Protein AF-A0A5C3LJ77-F1 (afdb_monomer_lite)

pLDDT: mean 80.66, std 10.32, range [56.38, 93.94]

Sequence (142 aa):
VFCLTAHLVWMSTSREGARHWDFAAFSFATSLLTLLTIPAMYFMSVKRQGAFTSMIATEAIWCWVLWILWLASACVTSSLPWIAGYKSKLVSEAQAVQAFNILNFISFLVYAVSLAVISLICFVKGSRSVYTSSVRDFDFNA

Structure (mmCIF, N/CA/C/O backbone):
data_AF-A0A5C3LJ77-F1
#
_entry.id   AF-A0A5C3LJ77-F1
#
loop_
_atom_site.group_PDB
_atom_site.id
_atom_site.type_symbol
_atom_site.label_atom_id
_atom_site.label_alt_id
_atom_site.label_comp_id
_atom_site.label_asym_id
_atom_site.label_entity_id
_atom_site.label_seq_id
_atom_site.pdbx_PDB_ins_code
_atom_site.Cartn_x
_atom_site.Cartn_y
_atom_site.Cartn_z
_atom_site.occupancy
_atom_site.B_iso_or_equiv
_atom_site.auth_seq_id
_atom_site.auth_comp_id
_atom_site.auth_asym_id
_atom_site.auth_atom_id
_atom_site.pdbx_PDB_model_num
ATOM 1 N N . VAL A 1 1 ? -0.902 -0.833 -10.881 1.00 83.81 1 VAL A N 1
ATOM 2 C CA . VAL A 1 1 ? 0.529 -1.041 -10.550 1.00 83.81 1 VAL A CA 1
ATOM 3 C C . VAL A 1 1 ? 0.938 -2.491 -10.754 1.00 83.81 1 VAL A C 1
ATOM 5 O O . VAL A 1 1 ? 1.741 -2.707 -11.643 1.00 83.81 1 VAL A O 1
ATOM 8 N N . PHE A 1 2 ? 0.333 -3.464 -10.054 1.00 87.44 2 PHE A N 1
ATOM 9 C CA . PHE A 1 2 ? 0.665 -4.899 -10.151 1.00 87.44 2 PHE A CA 1
ATOM 10 C C . PHE A 1 2 ? 0.985 -5.424 -11.564 1.00 87.44 2 PHE A C 1
ATOM 12 O O . PHE A 1 2 ? 2.067 -5.946 -11.790 1.00 87.44 2 PHE A O 1
ATOM 19 N N . CYS A 1 3 ? 0.065 -5.267 -12.522 1.00 87.69 3 CYS A N 1
ATOM 20 C CA . CYS A 1 3 ? 0.246 -5.800 -13.879 1.00 87.69 3 CYS A CA 1
ATOM 21 C C . CYS A 1 3 ? 1.406 -5.117 -14.635 1.00 87.69 3 CYS A C 1
ATOM 23 O O . CYS A 1 3 ? 2.210 -5.787 -15.276 1.00 87.69 3 CYS A O 1
ATOM 25 N N . LEU A 1 4 ? 1.537 -3.792 -14.493 1.00 86.38 4 LEU A N 1
ATOM 26 C CA . LEU A 1 4 ? 2.617 -3.008 -15.105 1.00 86.38 4 LEU A CA 1
ATOM 27 C C . LEU A 1 4 ? 3.983 -3.407 -14.531 1.00 86.38 4 LEU A C 1
ATOM 29 O O . LEU A 1 4 ? 4.930 -3.655 -15.267 1.00 86.38 4 LEU A O 1
ATOM 33 N N . THR A 1 5 ? 4.093 -3.530 -13.208 1.00 88.06 5 THR A N 1
ATOM 34 C CA . THR A 1 5 ? 5.359 -3.898 -12.563 1.00 88.06 5 THR A CA 1
ATOM 35 C C . THR A 1 5 ? 5.716 -5.365 -12.788 1.00 88.06 5 THR A C 1
ATOM 37 O O . THR A 1 5 ? 6.892 -5.670 -12.963 1.00 88.06 5 THR A O 1
ATOM 40 N N . ALA A 1 6 ? 4.730 -6.262 -12.888 1.00 88.12 6 ALA A N 1
ATOM 41 C CA . ALA A 1 6 ? 4.945 -7.651 -13.290 1.00 88.12 6 ALA A CA 1
ATOM 42 C C . ALA A 1 6 ? 5.519 -7.755 -14.712 1.00 88.12 6 ALA A C 1
ATOM 44 O O . ALA A 1 6 ? 6.468 -8.503 -14.942 1.00 88.12 6 ALA A O 1
ATOM 45 N N . HIS A 1 7 ? 4.987 -6.968 -15.653 1.00 88.44 7 HIS A N 1
ATOM 46 C CA . HIS A 1 7 ? 5.499 -6.912 -17.019 1.00 88.44 7 HIS A CA 1
ATOM 47 C C . HIS A 1 7 ? 6.948 -6.392 -17.070 1.00 88.44 7 HIS A C 1
ATOM 49 O O . HIS A 1 7 ? 7.798 -7.014 -17.709 1.00 88.44 7 HIS A O 1
ATOM 55 N N . LEU A 1 8 ? 7.272 -5.325 -16.328 1.00 84.50 8 LEU A N 1
ATOM 56 C CA . LEU A 1 8 ? 8.639 -4.786 -16.233 1.00 84.50 8 LEU A CA 1
ATOM 57 C C . LEU A 1 8 ? 9.633 -5.792 -15.617 1.00 84.50 8 LEU A C 1
ATOM 59 O O . LEU A 1 8 ? 10.764 -5.926 -16.094 1.00 84.50 8 LEU A O 1
ATOM 63 N N . VAL A 1 9 ? 9.222 -6.533 -14.583 1.00 87.25 9 VAL A N 1
ATOM 64 C CA . VAL A 1 9 ? 10.044 -7.588 -13.959 1.00 87.25 9 VAL A CA 1
ATOM 65 C C . VAL A 1 9 ? 10.262 -8.760 -14.921 1.00 87.25 9 VAL 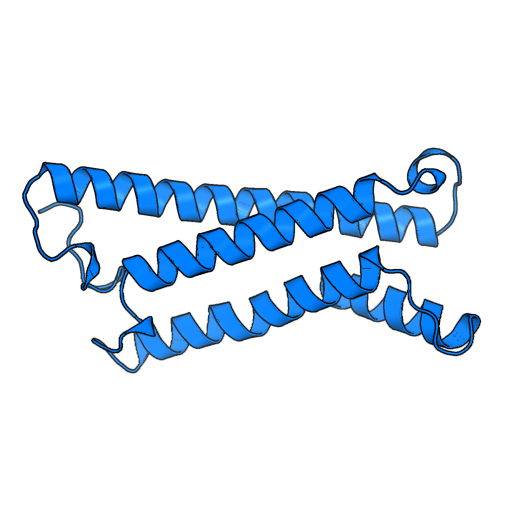A C 1
ATOM 67 O O . VAL A 1 9 ? 11.387 -9.243 -15.060 1.00 87.25 9 VAL A O 1
ATOM 70 N N . TRP A 1 10 ? 9.224 -9.190 -15.641 1.00 85.81 10 TRP A N 1
ATOM 71 C CA . TRP A 1 10 ? 9.350 -10.232 -16.663 1.00 85.81 10 TRP A CA 1
ATOM 72 C C . TRP A 1 10 ? 10.301 -9.817 -17.794 1.00 85.81 10 TRP A C 1
ATOM 74 O O . TRP A 1 10 ? 11.176 -10.588 -18.198 1.00 85.81 10 TRP A O 1
ATOM 84 N N . MET A 1 11 ? 10.165 -8.581 -18.281 1.00 82.88 11 MET A N 1
ATOM 85 C CA . MET A 1 11 ? 10.974 -8.058 -19.379 1.00 82.88 11 MET A CA 1
ATOM 86 C C . MET A 1 11 ? 12.451 -7.916 -18.999 1.00 82.88 11 MET A C 1
ATOM 88 O O . MET A 1 11 ? 13.316 -8.277 -19.798 1.00 82.88 11 MET A O 1
ATOM 92 N N . SER A 1 12 ? 12.745 -7.415 -17.796 1.00 81.06 12 SER A N 1
ATOM 93 C CA . SER A 1 12 ? 14.123 -7.292 -17.292 1.00 81.06 12 SER A CA 1
ATOM 94 C C . SER A 1 12 ? 14.772 -8.666 -17.105 1.00 81.06 12 SER A C 1
ATOM 96 O O . SER A 1 12 ? 15.839 -8.918 -17.664 1.00 81.06 12 SER A O 1
ATOM 98 N N . THR A 1 13 ? 14.063 -9.606 -16.474 1.00 82.81 13 THR A N 1
ATOM 99 C CA . THR A 1 13 ? 14.534 -10.990 -16.281 1.00 82.81 13 THR A CA 1
ATOM 100 C C . THR A 1 13 ? 14.854 -11.688 -17.606 1.00 82.81 13 THR A C 1
ATOM 102 O O . THR A 1 13 ? 15.884 -12.354 -17.723 1.00 82.81 13 THR A O 1
ATOM 105 N N . SER A 1 14 ? 13.994 -11.505 -18.616 1.00 81.12 14 SER A N 1
ATOM 106 C CA . SER A 1 14 ? 14.141 -12.126 -19.940 1.00 81.12 14 SER A CA 1
ATOM 107 C C . SER A 1 14 ? 15.292 -11.541 -20.763 1.00 81.12 14 SER A C 1
ATOM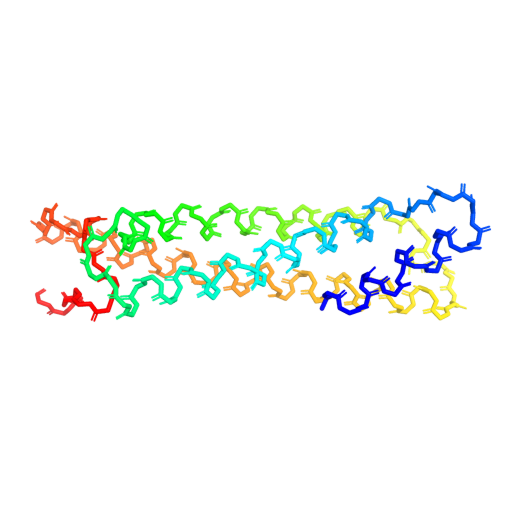 109 O O . SER A 1 14 ? 15.794 -12.207 -21.665 1.00 81.12 14 SER A O 1
ATOM 111 N N . ARG A 1 15 ? 15.698 -10.293 -20.496 1.00 72.31 15 ARG A N 1
ATOM 112 C CA . ARG A 1 15 ? 16.750 -9.595 -21.254 1.00 72.31 15 ARG A CA 1
ATOM 113 C C . ARG A 1 15 ? 18.122 -9.659 -20.597 1.00 72.31 15 ARG A C 1
ATOM 115 O O . ARG A 1 15 ? 19.114 -9.721 -21.313 1.00 72.31 15 ARG A O 1
ATOM 122 N N . GLU A 1 16 ? 18.188 -9.625 -19.270 1.00 65.94 16 GLU A N 1
ATOM 123 C CA . GLU A 1 16 ? 19.446 -9.430 -18.534 1.00 65.94 16 GLU A CA 1
ATOM 124 C C . GLU A 1 16 ? 19.914 -10.666 -17.749 1.00 65.94 16 GLU A C 1
ATOM 126 O O . GLU A 1 16 ? 20.849 -10.568 -16.958 1.00 65.94 16 GLU A O 1
ATOM 131 N N . GLY A 1 17 ? 19.303 -11.838 -17.962 1.00 59.91 17 GLY A N 1
ATOM 132 C CA . GLY A 1 17 ? 19.777 -13.095 -17.373 1.00 59.91 17 GLY A CA 1
ATOM 133 C C . GLY A 1 17 ? 19.692 -13.101 -15.843 1.00 59.91 17 GLY A C 1
ATOM 134 O O . GLY A 1 17 ? 20.711 -13.185 -15.165 1.00 59.91 17 GLY A O 1
ATOM 135 N N . ALA A 1 18 ? 18.462 -13.025 -15.318 1.00 64.50 18 ALA A N 1
ATOM 136 C CA . ALA A 1 18 ? 18.107 -13.019 -13.887 1.00 64.50 18 ALA A CA 1
ATOM 137 C C . ALA A 1 18 ? 18.326 -11.703 -13.110 1.00 64.50 18 ALA A C 1
ATOM 139 O O . ALA A 1 18 ? 18.144 -11.678 -11.893 1.00 64.50 18 ALA A O 1
ATOM 140 N N . ARG A 1 19 ? 18.641 -10.590 -13.785 1.00 68.88 19 ARG A N 1
ATOM 141 C CA . ARG A 1 19 ? 18.606 -9.247 -13.180 1.00 68.88 19 ARG A CA 1
ATOM 142 C C . ARG A 1 19 ? 17.250 -8.578 -13.393 1.00 68.88 19 ARG A C 1
ATOM 144 O O . ARG A 1 19 ? 16.711 -8.584 -14.496 1.00 68.88 19 ARG A O 1
ATOM 151 N N . HIS A 1 20 ? 16.716 -7.993 -12.327 1.00 76.00 20 HIS A N 1
ATOM 152 C CA . HIS A 1 20 ? 15.487 -7.203 -12.340 1.00 76.00 20 HIS A CA 1
ATOM 153 C C . HIS A 1 20 ? 15.774 -5.759 -11.927 1.00 76.00 20 HIS A C 1
ATOM 155 O O . HIS A 1 20 ? 16.699 -5.497 -11.157 1.00 76.00 20 HIS A O 1
ATOM 161 N N . TRP A 1 21 ? 14.958 -4.815 -12.393 1.00 78.56 21 TRP A N 1
ATOM 162 C CA . TRP A 1 21 ? 15.051 -3.438 -11.917 1.00 78.56 21 TRP A CA 1
ATOM 163 C C . TRP A 1 21 ? 14.464 -3.308 -10.509 1.00 78.56 21 TRP A C 1
ATOM 165 O O . TRP A 1 21 ? 13.293 -3.629 -10.291 1.00 78.56 21 TRP A O 1
ATOM 175 N N . ASP A 1 22 ? 15.255 -2.785 -9.571 1.00 84.94 22 ASP A N 1
ATOM 176 C CA . ASP A 1 22 ? 14.896 -2.713 -8.147 1.00 84.94 22 ASP A CA 1
ATOM 177 C C . ASP A 1 22 ? 13.575 -1.969 -7.905 1.00 84.94 22 ASP A C 1
ATOM 179 O O . ASP A 1 22 ? 12.735 -2.413 -7.122 1.00 84.94 22 ASP A O 1
ATOM 183 N N . PHE A 1 23 ? 13.333 -0.879 -8.641 1.00 83.44 23 PHE A N 1
ATOM 184 C CA . PHE A 1 23 ? 12.089 -0.108 -8.538 1.00 83.44 23 PHE A CA 1
ATOM 185 C C . PHE A 1 23 ? 10.848 -0.929 -8.930 1.00 83.44 23 PHE A C 1
ATOM 187 O O . PHE A 1 23 ? 9.781 -0.784 -8.323 1.00 83.44 23 PHE A O 1
ATOM 194 N N . ALA A 1 24 ? 10.986 -1.796 -9.939 1.00 86.31 24 ALA A N 1
ATOM 195 C CA . ALA A 1 24 ? 9.904 -2.621 -10.457 1.00 86.31 24 ALA A CA 1
ATOM 196 C C . ALA A 1 24 ? 9.620 -3.788 -9.507 1.00 86.31 24 ALA A C 1
ATOM 198 O O . ALA A 1 24 ? 8.458 -4.033 -9.183 1.00 86.31 24 ALA A O 1
ATOM 199 N N . ALA A 1 25 ? 10.670 -4.441 -8.998 1.00 87.88 25 ALA A N 1
ATOM 200 C CA . ALA A 1 25 ? 10.557 -5.507 -8.007 1.00 87.88 25 ALA A CA 1
ATOM 201 C C . ALA A 1 25 ? 9.925 -5.004 -6.696 1.00 87.88 25 ALA A C 1
ATOM 203 O O . ALA A 1 25 ? 8.989 -5.617 -6.182 1.00 87.88 25 ALA A O 1
ATOM 204 N N . PHE A 1 26 ? 10.364 -3.845 -6.196 1.00 89.38 26 PHE A N 1
ATOM 205 C CA . PHE A 1 26 ? 9.830 -3.252 -4.971 1.00 89.38 26 PHE A CA 1
ATOM 206 C C . PHE A 1 26 ? 8.359 -2.835 -5.123 1.00 89.38 26 PHE A C 1
ATOM 208 O O . PHE A 1 26 ? 7.515 -3.206 -4.307 1.00 89.38 26 PHE A O 1
ATOM 215 N N . SER A 1 27 ? 8.011 -2.144 -6.215 1.00 90.06 27 SER A N 1
ATOM 216 C CA . SER A 1 27 ? 6.619 -1.751 -6.490 1.00 90.06 27 SER A CA 1
ATOM 217 C C . SER A 1 27 ? 5.706 -2.964 -6.734 1.00 90.06 27 SER A C 1
ATOM 219 O O . SER A 1 27 ? 4.527 -2.943 -6.376 1.00 90.06 27 SER A O 1
ATOM 221 N N . PHE A 1 28 ? 6.231 -4.042 -7.328 1.00 91.56 28 PHE A N 1
ATOM 222 C CA . PHE A 1 28 ? 5.523 -5.316 -7.470 1.00 91.56 28 PHE A CA 1
ATOM 223 C C . PHE A 1 28 ? 5.236 -5.960 -6.111 1.00 91.56 28 PHE A C 1
ATOM 225 O O . PHE A 1 28 ? 4.080 -6.289 -5.841 1.00 91.56 28 PHE A O 1
ATOM 232 N N . ALA A 1 29 ? 6.242 -6.071 -5.239 1.00 92.50 29 ALA A N 1
ATOM 233 C CA . ALA A 1 29 ? 6.084 -6.631 -3.899 1.00 92.50 29 ALA A CA 1
ATOM 234 C C . ALA A 1 29 ? 5.071 -5.834 -3.062 1.00 92.50 29 ALA A C 1
ATOM 236 O O . ALA A 1 29 ? 4.159 -6.425 -2.484 1.00 92.50 29 ALA A O 1
ATOM 237 N N . THR A 1 30 ? 5.154 -4.500 -3.069 1.00 92.94 30 THR A N 1
ATOM 238 C CA . THR A 1 30 ? 4.186 -3.622 -2.388 1.00 92.94 30 THR A CA 1
ATOM 239 C C . THR A 1 30 ? 2.767 -3.822 -2.926 1.00 92.94 30 THR A C 1
ATOM 241 O O . THR A 1 30 ? 1.809 -3.938 -2.155 1.00 92.94 30 THR A O 1
ATOM 244 N N . SER A 1 31 ? 2.609 -3.920 -4.251 1.00 92.25 31 SER A N 1
ATOM 245 C CA . SER A 1 31 ? 1.299 -4.130 -4.869 1.00 92.25 31 SER A CA 1
ATOM 246 C C . SER A 1 31 ? 0.726 -5.517 -4.571 1.00 92.25 31 SER A C 1
ATOM 248 O O . SER A 1 31 ? -0.481 -5.630 -4.368 1.00 92.25 31 SER A O 1
ATOM 250 N N . LEU A 1 32 ? 1.563 -6.557 -4.533 1.00 93.94 32 LEU A N 1
ATOM 251 C CA . LEU A 1 32 ? 1.166 -7.916 -4.169 1.00 93.94 32 LEU A CA 1
ATOM 252 C C . LEU A 1 32 ? 0.763 -7.995 -2.693 1.00 93.94 32 LEU A C 1
ATOM 254 O O . LEU A 1 32 ? -0.293 -8.535 -2.372 1.00 93.94 32 LEU A O 1
ATOM 258 N N . LEU A 1 33 ? 1.560 -7.397 -1.804 1.00 93.00 33 LEU A N 1
ATOM 259 C CA . LEU A 1 33 ? 1.256 -7.321 -0.378 1.00 93.00 33 LEU A CA 1
ATOM 260 C C . LEU A 1 33 ? -0.081 -6.612 -0.148 1.00 93.00 33 LEU A C 1
ATOM 262 O O . LEU A 1 33 ? -0.919 -7.111 0.596 1.00 93.00 33 LEU A O 1
ATOM 266 N N . THR A 1 34 ? -0.319 -5.494 -0.835 1.00 92.06 34 THR A N 1
ATOM 267 C CA . THR A 1 34 ? -1.588 -4.754 -0.757 1.00 92.06 34 THR A CA 1
ATOM 268 C C . THR A 1 34 ? -2.765 -5.606 -1.245 1.00 92.06 34 THR A C 1
ATOM 270 O O . THR A 1 34 ? -3.785 -5.689 -0.562 1.00 92.06 34 THR A O 1
ATOM 273 N N . LEU A 1 35 ? -2.615 -6.285 -2.390 1.00 91.62 35 LEU A N 1
ATOM 274 C CA . LEU A 1 35 ? -3.656 -7.139 -2.975 1.00 91.62 35 LEU A CA 1
ATOM 275 C C . LEU A 1 35 ? -4.008 -8.353 -2.116 1.00 91.62 35 LEU A C 1
ATOM 277 O O . LEU A 1 35 ? -5.142 -8.812 -2.172 1.00 91.62 35 LEU A O 1
ATOM 281 N N . LEU A 1 36 ? -3.065 -8.886 -1.343 1.00 93.00 36 LEU A N 1
ATOM 282 C CA . LEU A 1 36 ? -3.332 -10.012 -0.450 1.00 93.00 36 LEU A CA 1
ATOM 283 C C . LEU A 1 36 ? -3.873 -9.540 0.900 1.00 93.00 36 LEU A C 1
ATOM 285 O O . LEU A 1 36 ? -4.837 -10.102 1.413 1.00 93.00 36 LEU A O 1
ATOM 289 N N . THR A 1 37 ? -3.273 -8.500 1.476 1.00 89.62 37 THR A N 1
ATOM 290 C CA . THR A 1 37 ? -3.546 -8.107 2.865 1.00 89.62 37 THR A CA 1
ATOM 291 C C . THR A 1 37 ? -4.843 -7.329 3.019 1.00 89.62 37 THR A C 1
ATOM 293 O O . THR A 1 37 ? -5.587 -7.612 3.954 1.00 89.62 37 THR A O 1
ATOM 296 N N . ILE A 1 38 ? -5.175 -6.419 2.095 1.00 88.25 38 ILE A N 1
ATOM 297 C CA . ILE A 1 38 ? -6.418 -5.637 2.181 1.00 88.25 38 ILE A CA 1
ATOM 298 C C . ILE A 1 38 ? -7.657 -6.546 2.077 1.00 88.25 38 ILE A C 1
ATOM 300 O O . ILE A 1 38 ? -8.487 -6.507 2.988 1.00 88.25 38 ILE A O 1
ATOM 304 N N . PRO A 1 39 ? -7.794 -7.428 1.063 1.00 86.25 39 PRO A N 1
ATOM 305 C CA . PRO A 1 39 ? -8.932 -8.342 0.998 1.00 86.25 39 PRO A CA 1
ATOM 306 C C . PRO A 1 39 ? -8.938 -9.362 2.136 1.00 86.25 39 PRO A C 1
ATOM 308 O O . PRO A 1 39 ? -10.013 -9.713 2.618 1.00 86.25 39 PRO A O 1
ATOM 311 N N . ALA A 1 40 ? -7.769 -9.823 2.599 1.00 86.56 40 ALA A N 1
ATOM 312 C CA . ALA A 1 40 ? -7.695 -10.726 3.744 1.00 86.56 40 ALA A CA 1
ATOM 313 C C . ALA A 1 40 ? -8.235 -10.067 5.023 1.00 86.56 40 ALA A C 1
ATOM 315 O O . ALA A 1 40 ? -9.041 -10.677 5.724 1.0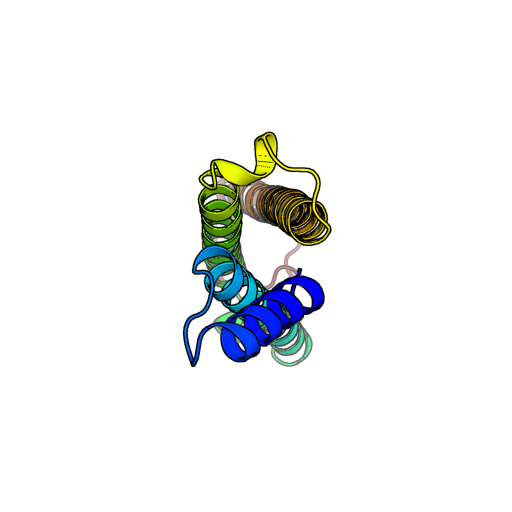0 86.56 40 ALA A O 1
ATOM 316 N N . MET A 1 41 ? -7.846 -8.821 5.313 1.00 83.94 41 MET A N 1
ATOM 317 C CA . MET A 1 41 ? -8.374 -8.065 6.454 1.00 83.94 41 MET A CA 1
ATOM 318 C C . MET A 1 41 ? -9.870 -7.795 6.310 1.00 83.94 41 MET A C 1
ATOM 320 O O . MET A 1 41 ? -10.620 -8.023 7.257 1.00 83.94 41 MET A O 1
ATOM 324 N N . TYR A 1 42 ? -10.325 -7.419 5.112 1.00 83.94 42 TYR A N 1
ATOM 325 C CA . TYR A 1 42 ? -11.749 -7.236 4.837 1.00 83.94 42 TYR A CA 1
ATOM 326 C C . TYR A 1 42 ? -12.550 -8.523 5.084 1.00 83.94 42 TYR A C 1
ATOM 328 O O . TYR A 1 42 ? -13.565 -8.512 5.777 1.00 83.94 42 TYR A O 1
ATOM 336 N N . PHE A 1 43 ? -12.075 -9.663 4.580 1.00 83.62 43 PHE A N 1
ATOM 337 C CA . PHE A 1 43 ? -12.754 -10.945 4.755 1.00 83.62 43 PHE A CA 1
ATOM 338 C C . PHE A 1 43 ? -12.782 -11.394 6.220 1.00 83.62 43 PHE A C 1
ATOM 340 O O . PHE A 1 43 ? -13.795 -11.924 6.682 1.00 83.62 43 PHE A O 1
ATOM 347 N N . MET A 1 44 ? -11.698 -11.156 6.966 1.00 80.62 44 MET A N 1
ATOM 348 C CA . MET A 1 44 ? -11.653 -11.406 8.408 1.00 80.62 44 MET A CA 1
ATOM 349 C C . MET A 1 44 ? -12.630 -10.506 9.171 1.00 80.62 44 MET A C 1
ATOM 351 O O . MET A 1 44 ? -13.348 -11.013 10.029 1.00 80.62 44 MET A O 1
ATOM 355 N N . SER A 1 45 ? -12.719 -9.223 8.811 1.00 74.19 45 SER A N 1
ATOM 356 C CA . SER A 1 45 ? -13.666 -8.269 9.403 1.00 74.19 45 SER A CA 1
ATOM 357 C C . SER A 1 45 ? -15.124 -8.683 9.166 1.00 74.19 45 SER A C 1
ATOM 359 O O . SER A 1 45 ? -15.940 -8.657 10.084 1.00 74.19 45 SER A O 1
ATOM 361 N N . VAL A 1 46 ? -15.451 -9.175 7.963 1.00 76.69 46 VAL A N 1
ATOM 362 C CA . VAL A 1 46 ? -16.812 -9.630 7.630 1.00 76.69 46 VAL A CA 1
ATOM 363 C C . VAL A 1 46 ? -17.171 -10.954 8.310 1.00 76.69 46 VAL A C 1
ATOM 365 O O . VAL A 1 46 ? -18.300 -11.118 8.768 1.00 76.69 46 VAL A O 1
ATOM 368 N N . LYS A 1 47 ? -16.250 -11.928 8.354 1.00 76.19 47 LYS A N 1
ATOM 369 C CA . LYS A 1 47 ? -16.566 -13.285 8.836 1.00 76.19 47 LYS A CA 1
ATOM 370 C C . LYS A 1 47 ? -16.332 -13.510 10.326 1.00 76.19 47 LYS A C 1
ATOM 372 O O . LYS A 1 47 ? -16.870 -14.479 10.859 1.00 76.19 47 LYS A O 1
ATOM 377 N N . ARG A 1 48 ? -15.505 -12.703 10.993 1.00 63.03 48 ARG A N 1
ATOM 378 C CA . ARG A 1 48 ? -15.066 -12.994 12.362 1.00 63.03 48 ARG A CA 1
ATOM 379 C C . ARG A 1 48 ? -14.901 -11.717 13.191 1.00 63.03 48 ARG A C 1
ATOM 381 O O . ARG A 1 48 ? -13.795 -11.216 13.379 1.00 63.03 48 ARG A O 1
ATOM 388 N N . GLN A 1 49 ? -16.019 -11.237 13.735 1.00 60.31 49 GLN A N 1
ATOM 389 C CA . GLN A 1 49 ? -16.047 -10.144 14.711 1.00 60.31 49 GLN A CA 1
ATOM 390 C C . GLN A 1 49 ? -15.234 -10.536 15.962 1.00 60.31 49 GLN A C 1
ATOM 392 O O . GLN A 1 49 ? -15.441 -11.605 16.537 1.00 60.31 49 GLN A O 1
ATOM 397 N N . GLY A 1 50 ? -14.271 -9.697 16.359 1.00 56.38 50 GLY A N 1
ATOM 398 C CA . GLY A 1 50 ? -13.457 -9.881 17.572 1.00 56.38 50 GLY A CA 1
ATOM 399 C C . GLY A 1 50 ? -12.098 -10.578 17.395 1.00 56.38 50 GLY A C 1
ATOM 400 O O . GLY A 1 50 ? -11.397 -10.793 18.382 1.00 56.38 50 GLY A O 1
ATOM 401 N N . ALA A 1 51 ? -11.681 -10.926 16.171 1.00 61.25 51 ALA A N 1
ATOM 402 C CA . ALA A 1 51 ? -10.294 -11.338 15.925 1.00 61.25 51 ALA A CA 1
ATOM 403 C C . ALA A 1 51 ? -9.341 -10.131 16.051 1.00 61.25 51 ALA A C 1
ATOM 405 O O . ALA A 1 51 ? -9.697 -9.035 15.628 1.00 61.25 51 ALA A O 1
ATOM 406 N N . PHE A 1 52 ? -8.121 -10.324 16.576 1.00 58.66 52 PHE A N 1
ATOM 407 C CA . PHE A 1 52 ? -7.107 -9.257 16.710 1.00 58.66 52 PHE A CA 1
ATOM 408 C C . PHE A 1 52 ? -6.885 -8.467 15.405 1.00 58.66 52 PHE A C 1
ATOM 410 O O . PHE A 1 52 ? -6.685 -7.263 15.444 1.00 58.66 52 PHE A O 1
ATOM 417 N N . THR A 1 53 ? -6.992 -9.117 14.243 1.00 58.72 53 THR A N 1
ATOM 418 C CA . THR A 1 53 ? -6.869 -8.484 12.918 1.00 58.72 53 THR A CA 1
ATOM 419 C C . THR A 1 53 ? -8.060 -7.612 12.504 1.00 58.72 53 THR A C 1
ATOM 421 O O . THR A 1 53 ? -7.954 -6.897 11.517 1.00 58.72 53 THR A O 1
ATOM 424 N N . SER A 1 54 ? -9.176 -7.655 13.237 1.00 59.69 54 SER A N 1
ATOM 425 C CA . SER A 1 54 ? -10.387 -6.853 13.004 1.00 59.69 54 SER A CA 1
ATOM 426 C C . SER A 1 54 ? -10.473 -5.619 13.916 1.00 59.69 54 SER A C 1
ATOM 428 O O . SER A 1 54 ? -11.502 -4.942 13.930 1.00 59.69 54 SER A O 1
ATOM 430 N N . MET A 1 55 ? -9.439 -5.341 14.713 1.00 73.75 55 MET A N 1
ATOM 431 C CA . MET A 1 55 ? -9.397 -4.162 15.577 1.00 73.75 55 MET A CA 1
ATOM 432 C C . MET A 1 55 ? -9.011 -2.916 14.775 1.00 73.75 55 MET A C 1
ATOM 434 O O . MET A 1 55 ? -8.059 -2.966 13.991 1.00 73.75 55 MET A O 1
ATOM 438 N N . ILE A 1 56 ? -9.680 -1.785 15.041 1.00 77.69 56 ILE A N 1
ATOM 439 C CA . ILE A 1 56 ? -9.355 -0.468 14.455 1.00 77.69 56 ILE A CA 1
ATOM 440 C C . ILE A 1 56 ? -7.855 -0.162 14.575 1.00 77.69 56 ILE A C 1
ATOM 442 O O . ILE A 1 56 ? -7.245 0.330 13.628 1.00 77.69 56 ILE A O 1
ATOM 446 N N . ALA A 1 57 ? -7.234 -0.492 15.714 1.00 80.19 57 ALA A N 1
ATOM 447 C CA . ALA A 1 57 ? -5.802 -0.282 15.913 1.00 80.19 57 ALA A CA 1
ATOM 448 C C . ALA A 1 57 ? -4.940 -1.084 14.923 1.00 80.19 57 ALA A C 1
ATOM 450 O O . ALA A 1 57 ? -3.986 -0.549 14.363 1.00 80.19 57 ALA A O 1
ATOM 451 N N . THR A 1 58 ? -5.267 -2.354 14.683 1.00 82.00 58 THR A N 1
ATOM 452 C CA . THR A 1 58 ? -4.496 -3.219 13.781 1.00 82.00 58 THR A CA 1
ATOM 453 C C . THR A 1 58 ? -4.663 -2.801 12.326 1.00 82.00 58 THR A C 1
ATOM 455 O O . THR A 1 58 ? -3.671 -2.733 11.602 1.00 82.00 58 THR A O 1
ATOM 458 N N . GLU A 1 59 ? -5.885 -2.454 11.920 1.00 83.50 59 GLU A N 1
ATOM 459 C CA . GLU A 1 59 ? -6.165 -1.914 10.588 1.00 83.50 59 GLU A CA 1
ATOM 460 C C . GLU A 1 59 ? -5.423 -0.588 10.362 1.00 83.50 59 GLU A C 1
ATOM 462 O O . GLU A 1 59 ? -4.735 -0.432 9.354 1.00 83.50 59 GLU A O 1
ATOM 467 N N . ALA A 1 60 ? -5.449 0.325 11.340 1.00 85.19 60 ALA A N 1
ATOM 468 C CA . ALA A 1 60 ? -4.725 1.590 11.268 1.00 85.19 60 ALA A CA 1
ATOM 469 C C . ALA A 1 60 ? -3.205 1.386 11.157 1.00 85.19 60 ALA A C 1
ATOM 471 O O . ALA A 1 60 ? -2.579 1.963 1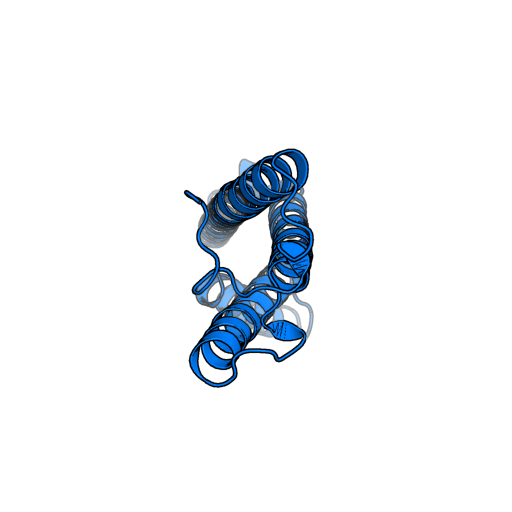0.268 1.00 85.19 60 ALA A O 1
ATOM 472 N N . ILE A 1 61 ? -2.603 0.547 12.010 1.00 88.00 61 ILE A N 1
ATOM 473 C CA . ILE A 1 61 ? -1.160 0.246 11.963 1.00 88.00 61 ILE A CA 1
ATOM 474 C C . ILE A 1 61 ? -0.783 -0.350 10.602 1.00 88.00 61 ILE A C 1
ATOM 476 O O . ILE A 1 61 ? 0.208 0.068 10.003 1.00 88.00 61 ILE A O 1
ATOM 480 N N . TRP A 1 62 ? -1.578 -1.286 10.078 1.00 89.56 62 TRP A N 1
ATOM 481 C CA . TRP A 1 62 ? -1.297 -1.898 8.781 1.00 89.56 62 TRP A CA 1
ATOM 482 C C . TRP A 1 62 ? -1.443 -0.908 7.622 1.00 89.56 62 TRP A C 1
ATOM 484 O O . TRP A 1 62 ? -0.599 -0.878 6.725 1.00 89.56 62 TRP A O 1
ATOM 494 N N . CYS A 1 63 ? -2.459 -0.043 7.653 1.00 88.31 63 CYS A N 1
ATOM 495 C CA . CYS A 1 63 ? -2.609 1.037 6.682 1.00 88.31 63 CYS A CA 1
ATOM 496 C C . CYS A 1 63 ? -1.431 2.019 6.718 1.00 88.31 63 CYS A C 1
ATOM 498 O O . CYS A 1 63 ? -0.975 2.435 5.654 1.00 88.31 63 CYS A O 1
ATOM 500 N N . TRP A 1 64 ? -0.881 2.328 7.897 1.00 88.38 64 TRP A N 1
ATOM 501 C CA . TRP A 1 64 ? 0.349 3.120 8.022 1.00 88.38 64 TRP A CA 1
ATOM 502 C C . TRP A 1 64 ? 1.566 2.412 7.413 1.00 88.38 64 TRP A C 1
ATOM 504 O O . TRP A 1 64 ? 2.354 3.048 6.714 1.00 88.38 64 TRP A O 1
ATOM 514 N N . VAL A 1 65 ? 1.709 1.098 7.606 1.00 91.62 65 VAL A N 1
ATOM 515 C CA . VAL A 1 65 ? 2.784 0.312 6.974 1.00 91.62 65 VAL A CA 1
ATOM 516 C C . VAL A 1 65 ? 2.655 0.332 5.449 1.00 91.62 65 VAL A C 1
ATOM 518 O O . VAL A 1 65 ? 3.625 0.637 4.754 1.00 91.62 65 VAL A O 1
ATOM 521 N N . LEU A 1 66 ? 1.460 0.064 4.915 1.00 90.75 66 LEU A N 1
ATOM 522 C CA . LEU A 1 66 ? 1.208 0.112 3.472 1.00 90.75 66 LEU A CA 1
ATOM 523 C C . LEU A 1 66 ? 1.468 1.510 2.905 1.00 90.75 66 LEU A C 1
ATOM 525 O O . LEU A 1 66 ? 2.073 1.635 1.843 1.00 90.75 66 LEU A O 1
ATOM 529 N N . TRP A 1 67 ? 1.081 2.560 3.628 1.00 91.94 67 TRP A N 1
ATOM 530 C CA . TRP A 1 67 ? 1.356 3.941 3.249 1.00 91.94 67 TRP A CA 1
ATOM 531 C C . TRP A 1 67 ? 2.861 4.221 3.087 1.00 91.94 67 TRP A C 1
ATOM 533 O O . TRP A 1 67 ? 3.270 4.747 2.048 1.00 91.94 67 TRP A O 1
ATOM 543 N N . ILE A 1 68 ? 3.698 3.804 4.048 1.00 92.38 68 ILE A N 1
ATOM 544 C CA . ILE A 1 68 ? 5.165 3.954 3.959 1.00 92.38 68 ILE A CA 1
ATOM 545 C C . ILE A 1 68 ? 5.723 3.165 2.768 1.00 92.38 68 ILE A C 1
ATOM 547 O O . ILE A 1 68 ? 6.584 3.666 2.046 1.00 92.38 68 ILE A O 1
ATOM 551 N N . LEU A 1 69 ? 5.227 1.948 2.525 1.00 91.38 69 LEU A N 1
ATOM 552 C CA . LEU A 1 69 ? 5.682 1.118 1.405 1.00 91.38 69 LEU A CA 1
ATOM 553 C C . LEU A 1 69 ? 5.343 1.743 0.043 1.00 91.38 69 LEU A C 1
ATOM 555 O O . LEU A 1 69 ? 6.173 1.723 -0.872 1.00 91.38 69 LEU A O 1
ATOM 559 N N . TRP A 1 70 ? 4.161 2.349 -0.101 1.00 92.31 70 TRP A N 1
ATOM 560 C CA . TRP A 1 70 ? 3.787 3.082 -1.315 1.00 92.31 70 TRP A CA 1
ATOM 561 C C . TRP A 1 70 ? 4.615 4.358 -1.500 1.00 92.31 70 TRP A C 1
ATOM 563 O O . TRP A 1 70 ? 5.053 4.633 -2.620 1.00 92.31 70 TRP A O 1
ATOM 573 N N . LEU A 1 71 ? 4.914 5.085 -0.417 1.00 91.44 71 LEU A N 1
ATOM 574 C CA . LEU A 1 71 ? 5.821 6.237 -0.448 1.00 91.44 71 LEU A CA 1
ATOM 575 C C . LEU A 1 71 ? 7.231 5.830 -0.898 1.00 91.44 71 LEU A C 1
ATOM 577 O O . LEU A 1 71 ? 7.780 6.422 -1.825 1.00 91.44 71 LEU A O 1
ATOM 581 N N . ALA A 1 72 ? 7.797 4.783 -0.294 1.00 92.19 72 ALA A N 1
ATOM 582 C CA . ALA A 1 72 ? 9.105 4.256 -0.671 1.00 92.19 72 ALA A CA 1
ATOM 583 C C . ALA A 1 72 ? 9.130 3.821 -2.147 1.00 92.19 72 ALA A C 1
ATOM 585 O O . ALA A 1 72 ? 10.072 4.141 -2.870 1.00 92.19 72 ALA A O 1
ATOM 586 N N . SER A 1 73 ? 8.059 3.179 -2.628 1.00 90.88 73 SER A N 1
ATOM 587 C CA . SER A 1 73 ? 7.934 2.751 -4.029 1.00 90.88 73 SER A CA 1
ATOM 588 C C . SER A 1 73 ? 7.926 3.941 -4.995 1.00 90.88 73 SER A C 1
ATOM 590 O O . SER A 1 73 ? 8.549 3.895 -6.060 1.00 90.88 73 SER A O 1
ATOM 592 N N . ALA A 1 74 ? 7.255 5.036 -4.626 1.00 88.19 74 ALA A N 1
ATOM 593 C CA . ALA A 1 74 ? 7.265 6.276 -5.396 1.00 88.19 74 ALA A CA 1
ATOM 594 C C . ALA A 1 74 ? 8.660 6.926 -5.412 1.00 88.19 74 ALA A C 1
ATOM 596 O O . ALA A 1 74 ? 9.149 7.278 -6.487 1.00 88.19 74 ALA A O 1
ATOM 597 N N . CYS A 1 75 ? 9.330 7.011 -4.257 1.00 88.62 75 CYS A N 1
ATOM 598 C CA . CYS A 1 75 ? 10.676 7.576 -4.137 1.00 88.62 75 CYS A CA 1
ATOM 599 C C . CYS A 1 75 ? 11.701 6.821 -4.994 1.00 88.62 75 CYS A C 1
ATOM 601 O O . CYS A 1 75 ? 12.423 7.444 -5.771 1.00 88.62 75 CYS A O 1
ATOM 603 N N . VAL A 1 76 ? 11.722 5.487 -4.918 1.00 88.75 76 VAL A N 1
ATOM 604 C CA . VAL A 1 76 ? 12.654 4.649 -5.696 1.00 88.75 76 VAL A CA 1
ATOM 605 C C . VAL A 1 76 ? 12.399 4.759 -7.202 1.00 88.75 76 VAL A C 1
ATOM 607 O O . VAL A 1 76 ? 13.330 4.689 -7.995 1.00 88.75 76 VAL A O 1
ATOM 610 N N . THR A 1 77 ? 11.151 4.975 -7.621 1.00 84.31 77 THR A N 1
ATOM 611 C CA . THR A 1 77 ? 10.856 5.203 -9.045 1.00 84.31 77 THR A CA 1
ATOM 612 C C . THR A 1 77 ? 11.294 6.608 -9.478 1.00 84.31 77 THR A C 1
ATOM 614 O O . THR A 1 77 ? 11.802 6.787 -10.579 1.00 84.31 77 THR A O 1
ATOM 617 N N . SER A 1 78 ? 11.155 7.610 -8.606 1.00 83.38 78 SER A N 1
ATOM 618 C CA . SER A 1 78 ? 11.533 9.000 -8.898 1.00 83.38 78 SER A CA 1
ATOM 619 C C . SER A 1 78 ? 13.044 9.256 -8.943 1.00 83.38 78 SER A C 1
ATOM 621 O O . SER A 1 78 ? 13.475 10.233 -9.549 1.00 83.38 78 SER A O 1
ATOM 623 N N . SER A 1 79 ? 13.857 8.386 -8.337 1.00 81.12 79 SER A N 1
ATOM 624 C CA . SER A 1 79 ? 15.318 8.523 -8.307 1.00 81.12 79 SER A CA 1
ATOM 625 C C . SER A 1 79 ? 16.010 8.068 -9.596 1.00 81.12 79 SER A C 1
ATOM 627 O O . SER A 1 79 ? 17.236 8.102 -9.673 1.00 81.12 79 SER A O 1
ATOM 629 N N . LEU A 1 80 ? 15.251 7.652 -10.616 1.00 78.81 80 LEU A N 1
ATOM 630 C CA . LEU A 1 80 ? 15.777 7.160 -11.887 1.00 78.81 80 LEU A CA 1
ATOM 631 C C . LEU A 1 80 ? 16.059 8.330 -12.853 1.00 78.81 80 LEU A C 1
ATOM 633 O O . LEU A 1 80 ? 15.127 8.884 -13.443 1.00 78.81 80 LEU A O 1
ATOM 637 N N . PRO A 1 81 ? 17.335 8.689 -13.097 1.00 68.06 81 PRO A N 1
ATOM 638 C CA . PRO A 1 81 ? 17.695 9.882 -13.874 1.00 68.06 81 PRO A CA 1
ATOM 639 C C . PRO A 1 81 ? 17.284 9.809 -15.354 1.00 68.06 81 PRO A C 1
ATOM 641 O O . PRO A 1 81 ? 17.171 10.831 -16.027 1.00 68.06 81 PRO A O 1
ATOM 644 N N . TRP A 1 82 ? 17.025 8.610 -15.882 1.00 66.44 82 TRP A N 1
ATOM 645 C CA . TRP A 1 82 ? 16.660 8.388 -17.284 1.00 66.44 82 TRP A CA 1
ATOM 646 C C . TRP A 1 82 ? 15.161 8.560 -17.581 1.00 66.44 82 TRP A C 1
ATOM 648 O O . TRP A 1 82 ? 14.788 8.623 -18.753 1.00 66.44 82 TRP A O 1
ATOM 658 N N . ILE A 1 83 ? 14.307 8.711 -16.559 1.00 62.94 83 ILE A N 1
ATOM 659 C CA . ILE A 1 83 ? 12.864 8.963 -16.733 1.00 62.94 83 ILE A CA 1
ATOM 660 C C . ILE A 1 83 ? 12.583 10.347 -17.352 1.00 62.94 83 ILE A C 1
ATOM 662 O O . ILE A 1 83 ? 11.563 10.527 -18.019 1.00 62.94 83 ILE A O 1
ATOM 666 N N . ALA A 1 84 ? 13.488 11.315 -17.175 1.00 61.53 84 ALA A N 1
ATOM 667 C CA . ALA A 1 84 ? 13.319 12.686 -17.662 1.00 61.53 84 ALA A CA 1
ATOM 668 C C . ALA A 1 84 ? 13.935 12.948 -19.054 1.00 61.53 84 ALA A C 1
ATOM 670 O O . ALA A 1 84 ? 13.581 13.933 -19.697 1.00 61.53 84 ALA A O 1
ATOM 671 N N . GLY A 1 85 ? 14.855 12.094 -19.524 1.00 61.34 85 GLY A N 1
ATOM 672 C CA . GLY A 1 85 ? 15.715 12.402 -20.679 1.00 61.34 85 GLY A CA 1
ATOM 673 C C . GLY A 1 85 ? 15.434 11.628 -21.972 1.00 61.34 85 GLY A C 1
ATOM 674 O O . GLY A 1 85 ? 15.821 12.088 -23.044 1.00 61.34 85 GLY A O 1
ATOM 675 N N . TYR A 1 86 ? 14.763 10.473 -21.910 1.00 65.31 86 TYR A N 1
ATOM 676 C CA . TYR A 1 86 ? 14.641 9.565 -23.059 1.00 65.31 86 TYR A CA 1
ATOM 677 C C . TYR A 1 86 ? 13.183 9.291 -23.441 1.00 65.31 86 TYR A C 1
ATOM 679 O O . TYR A 1 86 ? 12.363 8.917 -22.610 1.00 65.31 86 TYR A O 1
ATOM 687 N N . LYS A 1 87 ? 12.852 9.406 -24.733 1.00 64.12 87 LYS A N 1
ATOM 688 C CA . LYS A 1 87 ? 11.552 8.971 -25.268 1.00 64.12 87 LYS A CA 1
ATOM 689 C C . LYS A 1 87 ? 11.633 7.500 -25.670 1.00 64.12 87 LYS A C 1
ATOM 691 O O . LYS A 1 87 ? 11.997 7.176 -26.795 1.00 64.12 87 LYS A O 1
ATOM 696 N N . SER A 1 88 ? 11.301 6.601 -24.750 1.00 76.06 88 SER A N 1
ATOM 697 C CA . SER A 1 88 ? 11.142 5.170 -25.035 1.00 76.06 88 SER A CA 1
ATOM 698 C C . SER A 1 88 ? 9.847 4.643 -24.413 1.00 76.06 88 SER A C 1
ATOM 700 O O . SER A 1 88 ? 9.335 5.218 -23.451 1.00 76.06 88 SER A O 1
ATOM 702 N N . LYS A 1 89 ? 9.303 3.538 -24.948 1.00 76.88 89 LYS A N 1
ATOM 703 C CA . LYS A 1 89 ? 8.111 2.884 -24.369 1.00 76.88 89 LYS A CA 1
ATOM 704 C C . LYS A 1 89 ? 8.317 2.535 -22.887 1.00 76.88 89 LYS A C 1
ATOM 706 O O . LYS A 1 89 ? 7.405 2.715 -22.092 1.00 76.88 89 LYS A O 1
ATOM 711 N N . LEU A 1 90 ? 9.539 2.143 -22.523 1.00 77.12 90 LEU A N 1
ATOM 712 C CA . LEU A 1 90 ? 9.944 1.833 -21.150 1.00 77.12 90 LEU A CA 1
ATOM 713 C C . LEU A 1 90 ? 9.861 3.043 -20.214 1.00 77.12 90 LEU A C 1
ATOM 715 O O . LEU A 1 90 ? 9.432 2.906 -19.074 1.00 77.12 90 LEU A O 1
ATOM 719 N N . VAL A 1 91 ? 10.233 4.235 -20.691 1.00 81.00 91 VAL A N 1
ATOM 720 C CA . VAL A 1 91 ? 10.144 5.467 -19.892 1.00 81.00 91 VAL A CA 1
ATOM 721 C C . VAL A 1 91 ? 8.692 5.837 -19.625 1.00 81.00 91 VAL A C 1
ATOM 723 O O . VAL A 1 91 ? 8.346 6.154 -18.493 1.00 81.00 91 VAL A O 1
ATOM 726 N N . SER A 1 92 ? 7.824 5.740 -20.635 1.00 82.56 92 SER A N 1
ATOM 727 C CA . SER A 1 92 ? 6.393 5.998 -20.444 1.00 82.56 92 SER A CA 1
ATOM 728 C C . SER A 1 92 ? 5.757 5.003 -19.466 1.00 82.56 92 SER A C 1
ATOM 730 O O . SER A 1 92 ? 4.913 5.395 -18.662 1.00 82.56 92 SER A O 1
ATOM 732 N N . GLU A 1 93 ? 6.179 3.737 -19.494 1.00 83.44 93 GLU A N 1
ATOM 733 C CA . GLU A 1 93 ? 5.715 2.710 -18.557 1.00 83.44 93 GLU A CA 1
ATOM 734 C C . GLU A 1 93 ? 6.207 2.982 -17.124 1.00 83.44 93 GLU A C 1
ATOM 736 O O . GLU A 1 93 ? 5.420 2.918 -16.180 1.00 83.44 93 GLU A O 1
ATOM 741 N N . ALA A 1 94 ? 7.470 3.390 -16.952 1.00 82.94 94 ALA A N 1
ATOM 742 C CA . ALA A 1 94 ? 8.021 3.789 -15.655 1.00 82.94 94 ALA A CA 1
ATOM 743 C C . ALA A 1 94 ? 7.340 5.049 -15.084 1.00 82.94 94 ALA A C 1
ATOM 745 O O . ALA A 1 94 ? 7.020 5.089 -13.895 1.00 82.94 94 ALA A O 1
ATOM 746 N N . GLN A 1 95 ? 7.042 6.045 -15.926 1.00 84.88 95 GLN A N 1
ATOM 747 C CA . GLN A 1 95 ? 6.274 7.236 -15.536 1.00 84.88 95 GLN A CA 1
ATOM 748 C C . GLN A 1 95 ? 4.855 6.873 -15.086 1.00 84.88 95 GLN A C 1
ATOM 750 O O . GLN A 1 95 ? 4.373 7.396 -14.081 1.00 84.88 95 GLN A O 1
ATOM 755 N N . ALA A 1 96 ? 4.193 5.945 -15.785 1.00 88.31 96 ALA A N 1
ATOM 756 C CA . ALA A 1 96 ? 2.884 5.451 -15.372 1.00 88.31 96 ALA A CA 1
ATOM 757 C C . ALA A 1 96 ? 2.960 4.754 -14.004 1.00 88.31 96 ALA A C 1
ATOM 759 O O . ALA A 1 96 ? 2.139 5.029 -13.129 1.00 88.31 96 ALA A O 1
ATOM 760 N N . VAL A 1 97 ? 3.966 3.900 -13.778 1.00 88.31 97 VAL A N 1
ATOM 761 C CA . VAL A 1 97 ? 4.198 3.261 -12.470 1.00 88.31 97 VAL A CA 1
ATOM 762 C C . VAL A 1 97 ? 4.402 4.308 -11.375 1.00 88.31 97 VAL A C 1
ATOM 764 O O . VAL A 1 97 ? 3.757 4.216 -10.333 1.00 88.31 97 VAL A O 1
ATOM 767 N N . GLN A 1 98 ? 5.214 5.338 -11.621 1.00 87.44 98 GLN A N 1
ATOM 768 C CA . GLN A 1 98 ? 5.429 6.429 -10.668 1.00 87.44 98 GLN A CA 1
ATOM 769 C C . GLN A 1 98 ? 4.122 7.153 -10.319 1.00 87.44 98 GLN A C 1
ATOM 771 O O . GLN A 1 98 ? 3.808 7.321 -9.140 1.00 87.44 98 GLN A O 1
ATOM 776 N N . ALA A 1 99 ? 3.342 7.550 -11.327 1.00 89.19 99 ALA A N 1
ATOM 777 C CA . ALA A 1 99 ? 2.078 8.254 -11.130 1.00 89.19 99 ALA A CA 1
ATOM 778 C C . ALA A 1 99 ? 1.081 7.417 -10.314 1.00 89.19 99 ALA A C 1
ATOM 780 O O . ALA A 1 99 ? 0.481 7.912 -9.359 1.00 89.19 99 ALA A O 1
ATOM 781 N N . PHE A 1 100 ? 0.945 6.127 -10.629 1.00 90.88 100 PHE A N 1
ATOM 782 C CA . PHE A 1 100 ? 0.061 5.239 -9.877 1.00 90.88 100 PHE A CA 1
ATOM 783 C C . PHE A 1 100 ? 0.582 4.921 -8.469 1.00 90.88 100 PHE A C 1
ATOM 785 O O . PHE A 1 100 ? -0.231 4.731 -7.565 1.00 90.88 100 PHE A O 1
ATOM 792 N N . ASN A 1 101 ? 1.898 4.879 -8.249 1.00 90.00 101 ASN A N 1
ATOM 793 C CA . ASN A 1 101 ? 2.470 4.724 -6.909 1.00 90.00 101 ASN A CA 1
ATOM 794 C C . ASN A 1 101 ? 2.122 5.932 -6.027 1.00 90.00 101 ASN A C 1
ATOM 796 O O . ASN A 1 101 ? 1.666 5.748 -4.901 1.00 90.00 101 ASN A O 1
ATOM 800 N N . ILE A 1 102 ? 2.257 7.154 -6.558 1.00 89.44 102 ILE A N 1
ATOM 801 C CA . ILE A 1 102 ? 1.875 8.391 -5.856 1.00 89.44 102 ILE A CA 1
ATOM 802 C C . ILE A 1 102 ? 0.365 8.422 -5.592 1.00 89.44 102 ILE A C 1
ATOM 804 O O . ILE A 1 102 ? -0.058 8.782 -4.495 1.00 89.44 102 ILE A O 1
ATO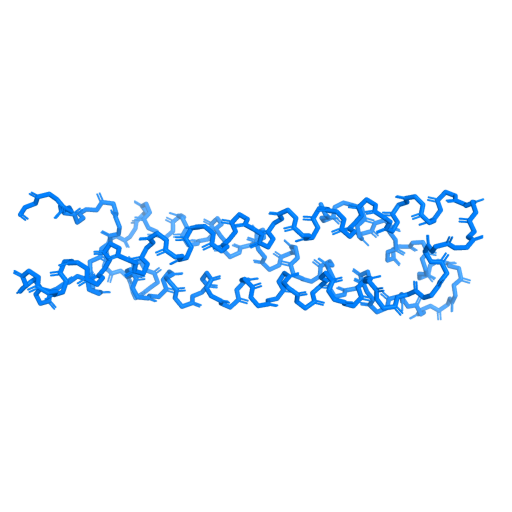M 808 N N . LEU A 1 103 ? -0.456 8.004 -6.560 1.00 91.56 103 LEU A N 1
ATOM 809 C CA . LEU A 1 103 ? -1.907 7.950 -6.383 1.00 91.56 103 LEU A CA 1
ATOM 810 C C . LEU A 1 103 ? -2.303 7.003 -5.240 1.00 91.56 103 LEU A C 1
ATOM 812 O O . LEU A 1 103 ? -3.059 7.401 -4.359 1.00 91.56 103 LEU A O 1
ATOM 816 N N . ASN A 1 104 ? -1.751 5.782 -5.214 1.00 90.06 104 ASN A N 1
ATOM 817 C CA . ASN A 1 104 ? -2.008 4.828 -4.129 1.00 90.06 104 ASN A CA 1
ATOM 818 C C . ASN A 1 104 ? -1.510 5.362 -2.781 1.00 90.06 104 ASN A C 1
ATOM 820 O O . ASN A 1 104 ? -2.216 5.248 -1.782 1.00 90.06 104 ASN A O 1
ATOM 824 N N . PHE A 1 105 ? -0.336 5.996 -2.755 1.00 89.44 105 PHE A N 1
ATOM 825 C CA . PHE A 1 105 ? 0.187 6.669 -1.567 1.00 89.44 105 PHE A CA 1
ATOM 826 C C . PHE A 1 105 ? -0.809 7.695 -1.000 1.00 89.44 105 PHE A C 1
ATOM 828 O O . PHE A 1 105 ? -1.107 7.655 0.195 1.00 89.44 105 PHE A O 1
ATOM 835 N N . ILE A 1 106 ? -1.371 8.569 -1.844 1.00 90.69 106 ILE A N 1
ATOM 836 C CA . ILE A 1 106 ? -2.361 9.569 -1.413 1.00 90.69 106 ILE A CA 1
ATOM 837 C C . ILE A 1 106 ? -3.637 8.883 -0.912 1.00 90.69 106 ILE A C 1
ATOM 839 O O . ILE A 1 106 ? -4.162 9.267 0.131 1.00 90.69 106 ILE A O 1
ATOM 843 N N . SER A 1 107 ? -4.127 7.850 -1.603 1.00 89.94 107 SER A N 1
ATOM 844 C CA . SER A 1 107 ? -5.328 7.119 -1.180 1.00 89.94 107 SER A CA 1
ATOM 845 C C . SER A 1 107 ? -5.176 6.494 0.211 1.00 89.94 107 SER A C 1
ATOM 847 O O . SER A 1 107 ? -6.059 6.661 1.054 1.00 89.94 107 SER A O 1
ATOM 849 N N . PHE A 1 108 ? -4.048 5.832 0.489 1.00 89.62 108 PHE A N 1
ATOM 850 C CA . PHE A 1 108 ? -3.787 5.256 1.812 1.00 89.62 108 PHE A CA 1
ATOM 851 C C . PHE A 1 108 ? -3.562 6.321 2.889 1.00 89.62 108 PHE A C 1
ATOM 853 O O . PHE A 1 108 ? -4.004 6.121 4.018 1.00 89.62 108 PHE A O 1
ATOM 860 N N . LEU A 1 109 ? -2.948 7.463 2.552 1.00 88.50 109 LEU A N 1
ATOM 861 C CA . LEU A 1 109 ? -2.799 8.593 3.476 1.00 88.50 109 LEU A CA 1
ATOM 862 C C . LEU A 1 109 ? -4.167 9.112 3.929 1.00 88.50 109 LEU A C 1
ATOM 864 O O . LEU A 1 109 ? -4.409 9.238 5.126 1.00 88.50 109 LEU A O 1
ATOM 868 N N . VAL A 1 110 ? -5.062 9.405 2.979 1.00 91.50 110 VAL A N 1
ATOM 869 C CA . VAL A 1 110 ? -6.397 9.946 3.280 1.00 91.50 110 VAL A CA 1
ATOM 870 C C . VAL A 1 110 ? -7.158 8.991 4.194 1.00 91.50 110 VAL A C 1
ATOM 872 O O . VAL A 1 110 ? -7.727 9.418 5.199 1.00 91.50 110 VAL A O 1
ATOM 875 N N . TYR A 1 111 ? -7.106 7.693 3.894 1.00 88.25 111 TYR A N 1
ATOM 876 C CA . TYR A 1 111 ? -7.745 6.678 4.719 1.00 88.25 111 TYR A CA 1
ATOM 877 C C . TYR A 1 111 ? -7.131 6.599 6.128 1.00 88.25 111 TYR A C 1
ATOM 879 O O . TYR A 1 111 ? -7.854 6.726 7.117 1.00 88.25 111 TYR A O 1
ATOM 887 N N . ALA A 1 112 ? -5.804 6.485 6.240 1.00 87.69 112 ALA A N 1
ATOM 888 C CA . ALA A 1 112 ? -5.112 6.385 7.525 1.00 87.69 112 ALA A CA 1
ATOM 889 C C . ALA A 1 112 ? -5.318 7.627 8.409 1.00 87.69 112 ALA A C 1
ATOM 891 O O . ALA A 1 112 ? -5.560 7.496 9.609 1.00 87.69 112 ALA A O 1
ATOM 892 N N . VAL A 1 113 ? -5.278 8.829 7.824 1.00 88.56 113 VAL A N 1
ATOM 893 C CA . VAL A 1 113 ? -5.526 10.086 8.544 1.00 88.56 113 VAL A CA 1
ATOM 894 C C . VAL A 1 113 ? -6.979 10.173 8.998 1.00 88.56 113 VAL A C 1
ATOM 896 O O . VAL A 1 113 ? -7.222 10.550 10.141 1.00 88.56 113 VAL A O 1
ATOM 899 N N . SER A 1 114 ? -7.946 9.791 8.157 1.00 87.38 114 SER A N 1
ATOM 900 C CA . SER A 1 114 ? -9.359 9.802 8.554 1.00 87.38 114 SER A CA 1
ATOM 901 C C . SER A 1 114 ? -9.623 8.880 9.751 1.00 87.38 114 SER A C 1
ATOM 903 O O . SER A 1 114 ? -10.205 9.325 10.739 1.00 87.38 114 SER A O 1
ATOM 905 N N . LEU A 1 115 ? -9.101 7.647 9.729 1.00 85.00 115 LEU A N 1
ATOM 906 C CA . LEU A 1 115 ? -9.191 6.719 10.859 1.00 85.00 115 LEU A CA 1
ATOM 907 C C . LEU A 1 115 ? -8.486 7.263 12.104 1.00 85.00 115 LEU A C 1
ATOM 909 O O . LEU A 1 115 ? -9.036 7.182 13.202 1.00 85.00 115 LEU A O 1
ATOM 913 N N . ALA A 1 116 ? -7.299 7.855 11.949 1.00 85.12 116 ALA A N 1
ATOM 914 C CA . ALA A 1 116 ? -6.562 8.443 13.061 1.00 85.12 116 ALA A CA 1
ATOM 915 C C . ALA A 1 116 ? -7.349 9.586 13.721 1.00 85.12 116 ALA A C 1
ATOM 917 O O . ALA A 1 116 ? -7.529 9.579 14.937 1.00 85.12 116 ALA A O 1
ATOM 918 N N . VAL A 1 117 ? -7.883 10.523 12.934 1.00 87.06 117 VAL A N 1
ATOM 919 C CA . VAL A 1 117 ? -8.665 11.662 13.440 1.00 87.06 117 VAL A CA 1
ATOM 920 C C . VAL A 1 117 ? -9.942 11.190 14.128 1.00 87.06 117 VAL A C 1
ATOM 922 O O . VAL A 1 117 ? -10.220 11.608 15.249 1.00 87.06 117 VAL A O 1
ATOM 925 N N . ILE A 1 118 ? -10.696 10.289 13.496 1.00 84.06 118 ILE A N 1
ATOM 926 C CA . ILE A 1 118 ? -11.943 9.767 14.062 1.00 84.06 118 ILE A CA 1
ATOM 927 C C . ILE A 1 118 ? -11.663 9.010 15.370 1.00 84.06 118 ILE A C 1
ATOM 929 O O . ILE A 1 118 ? -12.321 9.259 16.380 1.00 84.06 118 ILE A O 1
ATOM 933 N N . SER A 1 119 ? -10.640 8.148 15.393 1.00 81.25 119 SER A N 1
ATOM 934 C CA . SER A 1 119 ? -10.258 7.408 16.602 1.00 81.25 119 SER A CA 1
ATOM 935 C C . SER A 1 119 ? -9.833 8.335 17.747 1.00 81.25 119 SER A C 1
ATOM 937 O O . SER A 1 119 ? -10.213 8.107 18.897 1.00 81.25 119 SER A O 1
ATOM 939 N N . LEU A 1 120 ? -9.124 9.426 17.433 1.00 82.56 120 LEU A N 1
ATOM 940 C CA . LEU A 1 120 ? -8.707 10.432 18.404 1.00 82.56 120 LEU A CA 1
ATOM 941 C C . LEU A 1 120 ? -9.906 11.195 18.979 1.00 82.56 120 LEU A C 1
ATOM 943 O O . LEU A 1 120 ? -9.981 11.385 20.192 1.00 82.56 120 LEU A O 1
ATOM 947 N N . ILE A 1 121 ? -10.865 11.597 18.140 1.00 84.19 121 ILE A N 1
ATOM 948 C CA . ILE A 1 121 ? -12.086 12.281 18.591 1.00 84.19 121 ILE A CA 1
ATOM 949 C C . ILE A 1 121 ? -12.870 11.383 19.556 1.00 84.19 121 ILE A C 1
ATOM 951 O O . ILE A 1 121 ? -13.269 11.830 20.633 1.00 84.19 121 ILE A O 1
ATOM 955 N N . CYS A 1 122 ? -13.051 10.105 19.218 1.00 76.19 122 CYS A N 1
ATOM 956 C CA . CYS A 1 122 ? -13.756 9.152 20.075 1.00 76.19 122 CYS A CA 1
ATOM 957 C C . CYS A 1 122 ? -13.007 8.875 21.390 1.00 76.19 122 CYS A C 1
ATOM 959 O O . CYS A 1 122 ? -13.639 8.693 22.433 1.00 76.19 122 CYS A O 1
ATOM 961 N N . PHE A 1 123 ? -11.670 8.903 21.368 1.00 77.25 123 PHE A N 1
ATOM 962 C CA . PHE A 1 123 ? -10.854 8.795 22.576 1.00 77.25 123 PHE A CA 1
ATOM 963 C C . PHE A 1 123 ? -11.035 10.006 23.503 1.00 77.25 123 PHE A C 1
ATOM 965 O O . PHE A 1 123 ? -11.256 9.833 24.701 1.00 77.25 123 PHE A O 1
ATOM 972 N N . VAL A 1 124 ? -11.018 11.227 22.955 1.00 81.81 124 VAL A N 1
ATOM 973 C CA . VAL A 1 124 ? -11.245 12.467 23.723 1.00 81.81 124 VAL A CA 1
ATOM 974 C C . VAL A 1 124 ? -12.661 12.520 24.306 1.00 81.81 124 VAL A C 1
ATOM 976 O O . VAL A 1 124 ? -12.843 12.987 25.428 1.00 81.81 124 VAL A O 1
ATOM 979 N N . LYS A 1 125 ? -13.658 11.971 23.601 1.00 80.75 125 LYS A N 1
ATOM 980 C CA . LYS A 1 125 ? -15.039 11.820 24.093 1.00 80.75 125 LYS A CA 1
ATOM 981 C C . LYS A 1 125 ? -15.205 10.790 25.228 1.00 80.75 125 LYS A C 1
ATOM 983 O O . LYS A 1 125 ? -16.304 10.638 25.749 1.00 80.75 125 LYS A O 1
ATOM 988 N N . GLY A 1 126 ? -14.145 10.086 25.634 1.00 70.94 126 GLY A N 1
ATOM 989 C CA . GLY A 1 126 ? -14.170 9.162 26.775 1.00 70.94 126 GLY A CA 1
ATOM 990 C C . GLY A 1 126 ? -14.541 7.715 26.438 1.00 70.94 126 GLY A C 1
ATOM 991 O O . GLY A 1 126 ? -14.676 6.891 27.346 1.00 70.94 126 GLY A O 1
ATOM 992 N N . SER A 1 127 ? -14.650 7.358 25.155 1.00 71.56 127 SER A N 1
ATOM 993 C CA . SER A 1 127 ? -14.873 5.967 24.752 1.00 71.56 127 SER A CA 1
ATOM 994 C C . SER A 1 127 ? -13.589 5.148 24.934 1.00 71.56 127 SER A C 1
ATOM 996 O O . SER A 1 127 ? -12.638 5.263 24.166 1.00 71.56 127 SER A O 1
ATOM 998 N N . ARG A 1 128 ? -13.542 4.293 25.965 1.00 62.62 128 ARG A N 1
ATOM 999 C CA . ARG A 1 128 ? -12.350 3.473 26.282 1.00 62.62 128 ARG A CA 1
ATOM 1000 C C . ARG A 1 128 ? -12.119 2.287 25.335 1.00 62.62 128 ARG A C 1
ATOM 1002 O O . ARG A 1 128 ? -11.010 1.767 25.299 1.00 62.62 128 ARG A O 1
ATOM 1009 N N . SER A 1 129 ? -13.129 1.866 24.568 1.00 67.50 129 SER A N 1
ATOM 1010 C CA . SER A 1 129 ? -13.082 0.653 23.726 1.00 67.50 129 SER A CA 1
ATOM 1011 C C . SER A 1 129 ? -12.964 0.933 22.219 1.00 67.50 129 SER A C 1
ATOM 1013 O O . SER A 1 129 ? -13.262 0.061 21.406 1.00 67.50 129 SER A O 1
ATOM 1015 N N . VAL A 1 130 ? -12.544 2.139 21.819 1.00 68.19 130 VAL A N 1
ATOM 1016 C CA . VAL A 1 130 ? -12.427 2.523 20.395 1.00 68.19 130 VAL A CA 1
ATOM 1017 C C . VAL A 1 130 ? -11.416 1.632 19.671 1.00 68.19 130 VAL A C 1
ATOM 1019 O O . VAL A 1 130 ? -11.678 1.147 18.580 1.00 68.19 130 VAL A O 1
ATOM 1022 N N . TYR A 1 131 ? -10.275 1.350 20.301 1.00 66.06 131 TYR A N 1
ATOM 1023 C CA . TYR A 1 131 ? -9.168 0.634 19.658 1.00 66.06 131 TYR A CA 1
ATOM 1024 C C . TYR A 1 131 ? -9.409 -0.866 19.467 1.00 66.06 131 TYR A C 1
ATOM 1026 O O . TYR A 1 131 ? -8.808 -1.462 18.577 1.00 66.06 131 TYR A O 1
ATOM 1034 N N . THR A 1 132 ? -10.270 -1.470 20.288 1.00 68.56 132 THR A N 1
ATOM 1035 C CA . THR A 1 132 ? -10.594 -2.907 20.262 1.00 68.56 132 THR A CA 1
ATOM 1036 C C . THR A 1 132 ? -11.865 -3.219 19.477 1.00 68.56 132 THR A C 1
ATOM 1038 O O . THR A 1 132 ? -12.168 -4.389 19.246 1.00 68.56 132 THR A O 1
ATOM 1041 N N . SER A 1 133 ? -12.606 -2.188 19.067 1.00 68.25 133 SER A N 1
ATOM 1042 C CA . SER A 1 133 ? -13.822 -2.335 18.272 1.00 68.25 133 SER A CA 1
ATOM 1043 C C . SER A 1 133 ? -13.493 -2.447 16.783 1.00 68.25 133 SER A C 1
ATOM 1045 O O . SER A 1 133 ? -12.428 -2.020 16.334 1.00 68.25 133 SER A O 1
ATOM 1047 N N . SER A 1 134 ? -14.408 -3.041 16.018 1.00 70.31 134 SER A N 1
ATOM 1048 C CA . SER A 1 134 ? -14.347 -3.048 14.553 1.00 70.31 134 SER A CA 1
ATOM 1049 C C . SER A 1 134 ? -14.868 -1.720 14.002 1.00 70.31 134 SER A C 1
ATOM 1051 O O . SER A 1 134 ? -15.860 -1.203 14.517 1.00 70.31 134 SER A O 1
ATOM 1053 N N . VAL A 1 135 ? -14.259 -1.201 12.924 1.00 64.81 135 VAL A N 1
ATOM 1054 C CA . VAL A 1 135 ? -14.715 0.019 12.217 1.00 64.81 135 VAL A CA 1
ATOM 1055 C C . VAL A 1 135 ? -16.192 -0.085 11.827 1.00 64.81 135 VAL A C 1
ATOM 1057 O O . VAL A 1 135 ? -16.898 0.915 11.796 1.00 64.81 135 VAL A O 1
ATOM 1060 N N . ARG A 1 136 ? -16.673 -1.298 11.529 1.00 65.94 136 ARG A N 1
ATOM 1061 C CA . ARG A 1 136 ? -18.039 -1.513 11.041 1.00 65.94 136 ARG A CA 1
ATOM 1062 C C . ARG A 1 136 ? -19.107 -1.402 12.127 1.00 65.94 136 ARG A C 1
ATOM 1064 O O . ARG A 1 136 ? -20.228 -1.013 11.826 1.00 65.94 136 ARG A O 1
ATOM 1071 N N . ASP A 1 137 ? -18.764 -1.788 13.351 1.00 67.06 137 ASP A N 1
ATOM 1072 C CA . ASP A 1 137 ? -19.732 -1.945 14.440 1.00 67.06 137 ASP A CA 1
ATOM 1073 C C . ASP A 1 137 ? -19.634 -0.801 15.469 1.00 67.06 137 ASP A C 1
ATOM 1075 O O . ASP A 1 137 ? -20.467 -0.707 16.368 1.00 67.06 137 ASP A O 1
ATOM 1079 N N . PHE A 1 138 ? -18.618 0.064 15.359 1.00 66.19 138 PHE A N 1
ATOM 1080 C CA . PHE A 1 138 ? -18.424 1.184 16.271 1.00 66.19 138 PHE A CA 1
ATOM 1081 C C . PHE A 1 138 ? -19.287 2.388 15.867 1.00 66.19 138 PHE A C 1
ATOM 1083 O O . PHE A 1 138 ? -19.177 2.901 14.753 1.00 66.19 138 PHE A O 1
ATOM 1090 N N . ASP A 1 139 ? -20.129 2.862 16.789 1.00 71.56 139 ASP A N 1
ATOM 1091 C CA . ASP A 1 139 ? -20.914 4.077 16.584 1.00 71.56 139 ASP A CA 1
ATOM 1092 C C . ASP A 1 139 ? -20.034 5.317 16.789 1.00 71.56 139 ASP A C 1
ATOM 1094 O O . ASP A 1 139 ? -19.709 5.712 17.909 1.00 71.56 139 ASP A O 1
ATOM 1098 N N . PHE A 1 140 ? -19.630 5.933 15.680 1.00 65.56 140 PHE A N 1
ATOM 1099 C CA . PHE A 1 140 ? -18.817 7.148 15.689 1.00 65.56 140 PHE A CA 1
ATOM 1100 C C . PHE A 1 140 ? -19.601 8.414 16.087 1.00 65.56 140 PHE A C 1
ATOM 1102 O O . PHE A 1 140 ? -18.982 9.452 16.338 1.00 65.56 140 PHE A 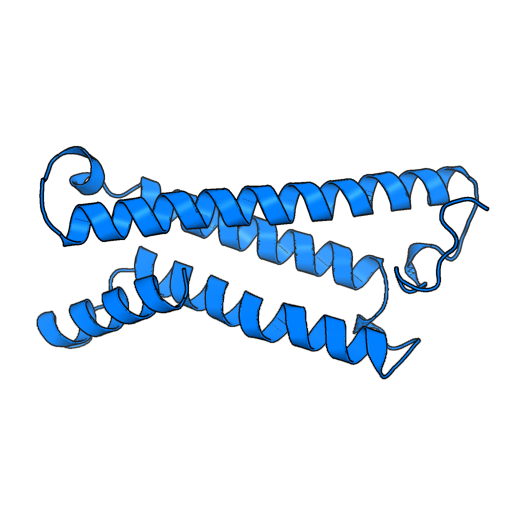O 1
ATOM 1109 N N . ASN A 1 141 ? -20.936 8.344 16.160 1.00 65.25 141 ASN A N 1
ATOM 1110 C CA . ASN A 1 141 ? -21.819 9.475 16.457 1.00 65.25 141 ASN A CA 1
ATOM 1111 C C . ASN A 1 141 ? -22.440 9.440 17.861 1.00 65.25 141 ASN A C 1
ATOM 1113 O O . ASN A 1 141 ? -23.132 10.398 18.214 1.00 65.25 141 ASN A O 1
ATOM 1117 N N . ALA A 1 142 ? -22.183 8.388 18.641 1.00 58.09 142 ALA A N 1
ATOM 1118 C CA . ALA A 1 142 ? -22.617 8.284 20.032 1.00 58.09 142 ALA A CA 1
ATOM 1119 C C . ALA A 1 142 ? -21.983 9.346 20.960 1.00 58.09 142 ALA A C 1
ATOM 1121 O O . ALA A 1 142 ? -20.896 9.915 20.647 1.00 58.09 142 ALA A O 1
#

Organism: Coprinopsis marcescibilis (NCBI:txid230819)

Secondary structure (DSSP, 8-state):
-HHHHHHHHHHHHHHHTS---HHHHHHHHHHHHHHHHHHHHHHHHHH-TT-GGGSHHHHHHHHHHHHHHHHHHHHHHHT-GGGTT---HHHHHHHHHHHHHHHHHHHHHHHHHHHHHHHHHHHHTT-TTTTTS-TTT--TT-

Foldseek 3Di:
DQVLLVVQQVVCCVPPVRDGDPLSVLLNVLVVCCVPLVVVLVVCCVPPFQDPSQFLQNVLVVLVVSLVSLVVSLVSLVPDPVLPPDPDPVSVSSVVSNVVSVVVNVVSVVVSVVSVVLLVVCVVVPNPCNGRGGPVPDDSPD

Radius of gyration: 18.88 Å; chains: 1; bounding box: 42×26×52 Å